Protein AF-A0A936KWZ8-F1 (afdb_monomer_lite)

Radius of gyration: 19.34 Å; chains: 1; bounding box: 58×47×27 Å

Secondary structure (DSSP, 8-state):
-HHHHHHHHHHHHHHTHHHHHHHHHHHHHTT--EEEEEEEEETTEEEEEEEEEE--EE-TTSEEEEE-TT--EEEEEGGGEEEEEE-

Structure (mmCIF, N/CA/C/O backbone):
data_AF-A0A936KWZ8-F1
#
_entry.id   AF-A0A936KWZ8-F1
#
loop_
_atom_site.group_PDB
_atom_site.id
_atom_site.type_symbol
_atom_site.label_atom_id
_atom_site.label_alt_id
_atom_site.label_comp_id
_atom_site.label_asym_id
_atom_site.label_entity_id
_atom_site.label_seq_id
_atom_site.pdbx_PDB_ins_code
_atom_site.Cartn_x
_atom_site.Cartn_y
_atom_site.Cartn_z
_atom_site.occupancy
_atom_site.B_iso_or_equiv
_atom_site.auth_seq_id
_atom_site.auth_comp_id
_atom_site.auth_asym_id
_atom_site.auth_atom_id
_atom_site.pdbx_PDB_model_num
ATOM 1 N N . MET A 1 1 ? 39.002 -32.175 -1.461 1.00 61.25 1 MET A N 1
ATOM 2 C CA . MET A 1 1 ? 38.936 -30.892 -0.723 1.00 61.25 1 MET A CA 1
ATOM 3 C C . MET A 1 1 ? 38.254 -29.788 -1.532 1.00 61.25 1 MET A C 1
ATOM 5 O O . MET A 1 1 ? 37.246 -29.291 -1.061 1.00 61.25 1 MET A O 1
ATOM 9 N N . ILE A 1 2 ? 38.675 -29.478 -2.768 1.00 71.06 2 ILE A N 1
ATOM 10 C CA . ILE A 1 2 ? 38.046 -28.443 -3.633 1.00 71.06 2 ILE A CA 1
ATOM 11 C C . ILE A 1 2 ? 36.523 -28.616 -3.818 1.00 71.06 2 ILE A C 1
ATOM 13 O O . ILE A 1 2 ? 35.782 -27.649 -3.688 1.00 71.06 2 ILE A O 1
ATOM 17 N N . LYS A 1 3 ? 36.030 -29.847 -4.024 1.00 66.88 3 LYS A N 1
ATOM 18 C CA . LYS A 1 3 ? 34.581 -30.120 -4.145 1.00 66.88 3 LYS A CA 1
ATOM 19 C C . LYS A 1 3 ? 33.764 -29.701 -2.912 1.00 66.88 3 LYS A C 1
ATOM 21 O O . LYS A 1 3 ? 32.631 -29.271 -3.072 1.00 66.88 3 LYS A O 1
ATOM 26 N N . LEU A 1 4 ? 34.331 -29.797 -1.707 1.00 71.38 4 LEU A N 1
ATOM 27 C CA . LEU A 1 4 ? 33.633 -29.426 -0.473 1.00 71.38 4 LEU A CA 1
ATOM 28 C C . LEU A 1 4 ? 33.497 -27.901 -0.356 1.00 71.38 4 LEU A C 1
ATOM 30 O O . LEU A 1 4 ? 32.431 -27.412 -0.004 1.00 71.38 4 LEU A O 1
ATOM 34 N N . TYR A 1 5 ? 34.533 -27.153 -0.747 1.00 76.25 5 TYR A N 1
ATOM 35 C CA . TYR A 1 5 ? 34.487 -25.688 -0.791 1.00 76.25 5 TYR A CA 1
ATOM 36 C C . TYR A 1 5 ? 33.500 -25.158 -1.835 1.00 76.25 5 TYR A C 1
ATOM 38 O O . TYR A 1 5 ? 32.823 -24.170 -1.577 1.00 76.25 5 TYR A O 1
ATOM 46 N N . VAL A 1 6 ? 33.358 -25.839 -2.978 1.00 80.12 6 VAL A N 1
ATOM 47 C CA . VAL A 1 6 ? 32.354 -25.482 -3.997 1.00 80.12 6 VAL A CA 1
ATOM 48 C C . VAL A 1 6 ? 30.930 -25.709 -3.481 1.00 80.12 6 VAL A C 1
ATOM 50 O O . VAL A 1 6 ? 30.065 -24.863 -3.683 1.00 80.12 6 VAL A O 1
ATOM 53 N N . ILE A 1 7 ? 30.687 -26.812 -2.766 1.00 77.12 7 ILE A N 1
ATOM 54 C CA . ILE A 1 7 ? 29.371 -27.118 -2.183 1.00 77.12 7 ILE A CA 1
ATOM 55 C C . ILE A 1 7 ? 29.017 -26.128 -1.062 1.00 77.12 7 ILE A C 1
ATOM 57 O O . ILE A 1 7 ? 27.900 -25.617 -1.029 1.00 77.12 7 ILE A O 1
ATOM 61 N N . ILE A 1 8 ? 29.974 -25.801 -0.188 1.00 73.38 8 ILE A N 1
ATOM 62 C CA . ILE A 1 8 ? 29.797 -24.790 0.867 1.00 73.38 8 ILE A CA 1
ATOM 63 C C . ILE A 1 8 ? 29.560 -23.404 0.249 1.00 73.38 8 ILE A C 1
ATOM 65 O O . ILE A 1 8 ? 28.680 -22.676 0.700 1.00 73.38 8 ILE A O 1
ATOM 69 N N . GLY A 1 9 ? 30.280 -23.066 -0.825 1.00 72.94 9 GLY A N 1
ATOM 70 C CA . GLY A 1 9 ? 30.064 -21.836 -1.584 1.00 72.94 9 GLY A CA 1
ATOM 71 C C . GLY A 1 9 ? 28.650 -21.739 -2.163 1.00 72.94 9 GLY A C 1
ATOM 72 O O . GLY A 1 9 ? 28.017 -20.697 -2.030 1.00 72.94 9 GLY A O 1
ATOM 73 N N . LEU A 1 10 ? 28.113 -22.827 -2.730 1.00 67.88 10 LEU A N 1
ATOM 74 C CA . LEU A 1 10 ? 26.740 -22.852 -3.249 1.00 67.88 10 LEU A CA 1
ATOM 75 C C . LEU A 1 10 ? 25.682 -22.676 -2.145 1.00 67.88 10 LEU A C 1
ATOM 77 O O . LEU A 1 10 ? 24.715 -21.944 -2.344 1.00 67.88 10 LEU A O 1
ATOM 81 N N . MET A 1 11 ? 25.866 -23.309 -0.980 1.00 63.56 11 MET A N 1
ATOM 82 C CA . MET A 1 11 ? 24.909 -23.212 0.134 1.00 63.56 11 MET A CA 1
ATOM 83 C C . MET A 1 11 ? 24.844 -21.802 0.743 1.00 63.56 11 MET A C 1
ATOM 85 O O . MET A 1 11 ? 23.769 -21.344 1.137 1.00 63.56 11 MET A O 1
ATOM 89 N N . LEU A 1 12 ? 25.970 -21.082 0.781 1.00 62.44 12 LEU A N 1
ATOM 90 C CA . LEU A 1 12 ? 26.021 -19.710 1.299 1.00 62.44 12 LEU A CA 1
ATOM 91 C C . LEU A 1 12 ? 25.302 -18.701 0.386 1.00 62.44 12 LEU A C 1
ATOM 93 O O . LEU A 1 12 ? 24.768 -17.711 0.880 1.00 62.44 12 LEU A O 1
ATOM 97 N N . VAL A 1 13 ? 25.217 -18.963 -0.924 1.00 61.53 13 VAL A N 1
ATOM 98 C CA . VAL A 1 13 ? 24.490 -18.098 -1.873 1.00 61.53 13 VAL A CA 1
ATOM 99 C C . VAL A 1 13 ? 22.971 -18.295 -1.775 1.00 61.53 13 VAL A C 1
ATOM 101 O O . VAL A 1 13 ? 22.220 -17.335 -1.945 1.00 61.53 13 VAL A O 1
ATOM 104 N N . SER A 1 14 ? 22.492 -19.498 -1.428 1.00 59.47 14 SER A N 1
ATOM 105 C CA . SER A 1 14 ? 21.050 -19.757 -1.278 1.00 59.47 14 SER A CA 1
ATOM 106 C C . SER A 1 14 ? 20.412 -19.080 -0.058 1.00 59.47 14 SER A C 1
ATOM 108 O O . SER A 1 14 ? 19.249 -18.685 -0.137 1.00 59.47 14 SER A O 1
ATOM 110 N N . GLY A 1 15 ? 21.162 -18.877 1.034 1.00 56.06 15 GLY A N 1
ATOM 111 C CA . GLY A 1 15 ? 20.647 -18.267 2.270 1.00 56.06 15 GLY A CA 1
ATOM 112 C C . GLY A 1 15 ? 20.347 -16.765 2.168 1.00 56.06 15 GLY A C 1
ATOM 113 O O . GLY A 1 15 ? 19.476 -16.271 2.870 1.00 56.06 15 GLY A O 1
ATOM 114 N N . CYS A 1 16 ? 21.010 -16.048 1.254 1.00 58.94 16 CYS A N 1
ATOM 115 C CA . CYS A 1 16 ? 20.718 -14.638 0.962 1.00 58.94 16 CYS A CA 1
ATOM 116 C C . CYS A 1 16 ? 19.532 -14.460 -0.001 1.00 58.94 16 CYS A C 1
ATOM 118 O O . CYS A 1 16 ? 19.020 -13.352 -0.147 1.00 58.94 16 CYS A O 1
ATOM 120 N N . SER A 1 17 ? 19.119 -15.522 -0.702 1.00 65.00 17 SER A N 1
ATOM 121 C CA . SER A 1 17 ? 18.202 -15.391 -1.834 1.00 65.00 17 SER A CA 1
ATOM 122 C C . SER A 1 17 ? 16.764 -15.102 -1.417 1.00 65.00 17 SER A C 1
ATOM 124 O O . SER A 1 17 ? 16.135 -14.300 -2.086 1.00 65.00 17 SER A O 1
ATOM 126 N N . GLN A 1 18 ? 16.252 -15.659 -0.313 1.00 62.78 18 GLN A N 1
ATOM 127 C CA . GLN A 1 18 ? 14.845 -15.471 0.065 1.00 62.78 18 GLN A CA 1
ATOM 128 C C . GLN A 1 18 ? 14.548 -14.037 0.521 1.00 62.78 18 GLN A C 1
ATOM 130 O O . GLN A 1 18 ? 13.627 -13.410 0.005 1.00 62.78 18 GLN A O 1
ATOM 135 N N . ASP A 1 19 ? 15.334 -13.486 1.450 1.00 68.50 19 ASP A N 1
ATOM 136 C CA . ASP A 1 19 ? 15.141 -12.111 1.927 1.00 68.50 19 ASP A CA 1
ATOM 137 C C . ASP A 1 19 ? 15.417 -11.084 0.828 1.00 68.50 19 ASP A C 1
ATOM 139 O O . ASP A 1 19 ? 14.658 -10.127 0.669 1.00 68.50 19 ASP A O 1
ATOM 143 N N . LEU A 1 20 ? 16.446 -11.307 0.006 1.00 67.38 20 LEU A N 1
ATOM 144 C CA . LEU A 1 20 ? 16.727 -10.446 -1.139 1.00 67.38 20 LEU A CA 1
ATOM 145 C C . LEU A 1 20 ? 15.642 -10.568 -2.217 1.00 67.38 20 LEU A C 1
ATOM 147 O O . LEU A 1 20 ? 15.236 -9.557 -2.778 1.00 67.38 20 LEU A O 1
ATOM 151 N N . GLN A 1 21 ? 15.120 -11.765 -2.487 1.00 64.94 21 GLN A N 1
ATOM 152 C CA . GLN A 1 21 ? 14.007 -11.980 -3.415 1.00 64.94 21 GLN A CA 1
ATOM 153 C C . GLN A 1 21 ? 12.722 -11.333 -2.898 1.00 64.94 21 GLN A C 1
ATOM 155 O O . GLN A 1 21 ? 12.007 -10.712 -3.681 1.00 64.94 21 GLN A O 1
ATOM 160 N N . ASN A 1 22 ? 12.459 -11.390 -1.592 1.00 65.44 22 ASN A N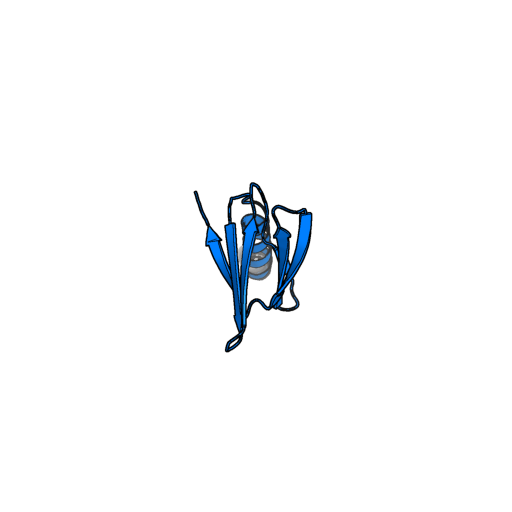 1
ATOM 161 C CA . ASN A 1 22 ? 11.333 -10.704 -0.960 1.00 65.44 22 ASN A CA 1
ATOM 162 C C . ASN A 1 22 ? 11.496 -9.177 -1.033 1.00 65.44 22 ASN A C 1
ATOM 164 O O . ASN A 1 22 ? 10.541 -8.465 -1.342 1.00 65.44 22 ASN A O 1
ATOM 168 N N . GLN A 1 23 ? 12.709 -8.656 -0.819 1.00 71.25 23 GLN A N 1
ATOM 169 C CA . GLN A 1 23 ? 13.012 -7.229 -0.972 1.00 71.25 23 GLN A CA 1
ATOM 170 C C . GLN A 1 23 ? 12.921 -6.759 -2.428 1.00 71.25 23 GLN A C 1
ATOM 172 O O . GLN A 1 23 ? 12.367 -5.694 -2.686 1.00 71.25 23 GLN A O 1
ATOM 177 N N . ILE A 1 24 ? 13.437 -7.535 -3.384 1.00 65.25 24 ILE A N 1
ATOM 178 C CA . ILE A 1 24 ? 13.374 -7.215 -4.815 1.00 65.25 24 ILE A CA 1
ATOM 179 C C . ILE A 1 24 ? 11.928 -7.285 -5.302 1.00 65.25 24 ILE A C 1
ATOM 181 O O . ILE A 1 24 ? 11.488 -6.360 -5.970 1.00 65.25 24 ILE A O 1
ATOM 185 N N . SER A 1 25 ? 11.161 -8.307 -4.916 1.00 59.66 25 SER A N 1
ATOM 186 C CA . SER A 1 25 ? 9.742 -8.416 -5.282 1.00 59.66 25 SER A CA 1
ATOM 187 C C . SER A 1 25 ? 8.944 -7.216 -4.769 1.00 59.66 25 SER A C 1
ATOM 189 O O . SER A 1 25 ? 8.187 -6.617 -5.528 1.00 59.66 25 SER A O 1
ATOM 191 N N . ARG A 1 26 ? 9.186 -6.778 -3.524 1.00 62.03 26 ARG A N 1
ATOM 192 C CA . ARG A 1 26 ? 8.603 -5.538 -2.983 1.00 62.03 26 ARG A CA 1
ATOM 193 C C . ARG A 1 26 ? 9.009 -4.294 -3.778 1.00 62.03 26 ARG A C 1
ATOM 195 O O . ARG A 1 26 ? 8.160 -3.452 -4.036 1.00 62.03 26 ARG A O 1
ATOM 202 N N . LYS A 1 27 ? 10.280 -4.191 -4.182 1.00 61.91 27 LYS A N 1
ATOM 203 C CA . LYS A 1 27 ? 10.800 -3.066 -4.980 1.00 61.91 27 LYS A CA 1
ATOM 204 C C . LYS A 1 27 ? 10.276 -3.037 -6.417 1.00 61.91 27 LYS A C 1
ATOM 206 O O . LYS A 1 27 ? 10.131 -1.964 -6.986 1.00 61.91 27 LYS A O 1
ATOM 211 N N . VAL A 1 28 ? 10.009 -4.200 -7.007 1.00 58.91 28 VAL A N 1
ATOM 212 C CA . VAL A 1 28 ? 9.429 -4.319 -8.351 1.00 58.91 28 VAL A CA 1
ATOM 213 C C . VAL A 1 28 ? 7.953 -3.929 -8.326 1.00 58.91 28 VAL A C 1
ATOM 215 O O . VAL A 1 28 ? 7.521 -3.164 -9.180 1.00 58.91 28 VAL A O 1
ATOM 218 N N . VAL A 1 29 ? 7.201 -4.367 -7.312 1.00 54.56 29 VAL A N 1
ATOM 219 C CA . VAL A 1 29 ? 5.820 -3.903 -7.078 1.00 54.56 29 VAL A CA 1
ATOM 220 C C . VAL A 1 29 ? 5.784 -2.398 -6.787 1.00 54.56 29 VAL A C 1
ATOM 222 O O . VAL A 1 29 ? 4.873 -1.703 -7.212 1.00 54.56 29 VAL A O 1
ATOM 225 N N . GLU A 1 30 ? 6.819 -1.861 -6.144 1.00 57.44 30 GLU A N 1
ATOM 226 C CA . GLU A 1 30 ? 7.020 -0.420 -5.990 1.00 57.44 30 GLU A CA 1
ATOM 227 C C . GLU A 1 30 ? 7.295 0.343 -7.302 1.00 57.44 30 GLU A C 1
ATOM 229 O O . GLU A 1 30 ? 7.360 1.566 -7.255 1.00 57.44 30 GLU A O 1
ATOM 234 N N . PHE A 1 31 ? 7.542 -0.303 -8.440 1.00 54.44 31 PHE A N 1
ATOM 235 C CA . PHE A 1 31 ? 7.954 0.386 -9.673 1.00 54.44 31 PHE A CA 1
ATOM 236 C C . PHE A 1 31 ? 6.876 0.405 -10.762 1.00 54.44 31 PHE A C 1
ATOM 238 O O . PHE A 1 31 ? 7.044 1.082 -11.772 1.00 54.44 31 PHE A O 1
ATOM 245 N N . VAL A 1 32 ? 5.775 -0.325 -10.589 1.00 60.62 32 VAL A N 1
ATOM 246 C CA . VAL A 1 32 ? 4.675 -0.288 -11.556 1.00 60.62 32 VAL A CA 1
ATOM 247 C C . VAL A 1 32 ? 3.804 0.917 -11.217 1.00 60.62 32 VAL A C 1
ATOM 249 O O . VAL A 1 32 ? 2.966 0.857 -10.324 1.00 60.62 32 VAL A O 1
ATOM 252 N N . ASP A 1 33 ? 4.083 2.039 -11.879 1.00 72.81 33 ASP A N 1
ATOM 253 C CA . ASP A 1 33 ? 3.170 3.178 -11.915 1.00 72.81 33 ASP A CA 1
ATOM 254 C C . ASP A 1 33 ? 1.915 2.767 -12.696 1.00 72.81 33 ASP A C 1
ATOM 256 O O . ASP A 1 33 ? 2.012 2.147 -13.758 1.00 72.81 33 ASP A O 1
ATOM 260 N N . GLY A 1 34 ? 0.743 3.116 -12.173 1.00 85.50 34 GLY A N 1
ATOM 261 C CA . GLY A 1 34 ? -0.535 2.742 -12.767 1.00 85.50 34 GLY A CA 1
ATOM 262 C C . GLY A 1 34 ? -1.687 3.592 -12.253 1.00 85.50 34 GLY A C 1
ATOM 263 O O . GLY A 1 34 ? -1.521 4.453 -11.376 1.00 85.50 34 GLY A O 1
ATOM 264 N N . ASP A 1 35 ? -2.863 3.343 -12.815 1.00 91.62 35 ASP A N 1
ATOM 265 C CA . ASP A 1 35 ? -4.105 3.896 -12.306 1.00 91.62 35 ASP A CA 1
ATOM 266 C C . ASP A 1 35 ? -4.707 2.874 -11.331 1.00 91.62 35 ASP A C 1
ATOM 268 O O . ASP A 1 35 ? -4.847 1.688 -11.631 1.00 91.62 35 ASP A O 1
ATOM 272 N N . TYR A 1 36 ? -5.034 3.325 -10.119 1.00 92.31 36 TYR A N 1
ATOM 273 C CA . TYR A 1 36 ? -5.513 2.455 -9.047 1.00 92.31 36 TYR A CA 1
ATOM 274 C C . TYR A 1 36 ? -6.768 3.011 -8.387 1.00 92.31 36 TYR A C 1
ATOM 276 O O . TYR A 1 36 ? -6.903 4.216 -8.156 1.00 92.31 36 TYR A O 1
ATOM 284 N N . LEU A 1 37 ? -7.656 2.106 -7.989 1.00 95.00 37 LEU A N 1
ATOM 285 C CA . LEU A 1 37 ? -8.694 2.354 -7.004 1.00 95.00 37 LEU A CA 1
ATOM 286 C C . LEU A 1 37 ? -8.294 1.672 -5.694 1.00 95.00 37 LEU A C 1
ATOM 288 O O . LEU A 1 37 ? -8.296 0.449 -5.577 1.00 95.00 37 LEU A O 1
ATOM 292 N N . VAL A 1 38 ? -7.958 2.474 -4.687 1.00 95.25 38 VAL A N 1
ATOM 293 C CA . VAL A 1 38 ? -7.695 1.975 -3.334 1.00 95.25 38 VAL A CA 1
ATOM 294 C C . VAL A 1 38 ? -8.956 2.140 -2.513 1.00 95.25 38 VAL A C 1
ATOM 296 O O . VAL A 1 38 ? -9.457 3.256 -2.394 1.00 95.25 38 VAL A O 1
ATOM 299 N N . THR A 1 39 ? -9.438 1.067 -1.896 1.00 96.62 39 THR A N 1
ATOM 300 C CA . THR A 1 39 ? -10.603 1.087 -1.008 1.00 96.62 39 THR A CA 1
ATOM 301 C C . THR A 1 39 ? -10.213 0.574 0.369 1.00 96.62 39 THR A C 1
ATOM 303 O O . THR A 1 39 ? -9.797 -0.569 0.517 1.00 96.62 39 THR A O 1
ATOM 306 N N . PHE A 1 40 ? -10.383 1.413 1.388 1.00 96.81 40 PHE A N 1
ATOM 307 C CA . PHE A 1 40 ? -10.291 1.018 2.790 1.00 96.81 40 PHE A CA 1
ATOM 308 C C . PHE A 1 40 ? -11.693 0.783 3.348 1.00 96.81 40 PHE A C 1
ATOM 310 O O . PHE A 1 40 ? -12.560 1.647 3.196 1.00 96.81 40 PHE A O 1
ATOM 317 N N . ALA A 1 41 ? -11.903 -0.341 4.028 1.00 96.31 41 ALA A N 1
ATOM 318 C CA . ALA A 1 41 ? -13.173 -0.681 4.657 1.00 96.31 41 ALA A CA 1
ATOM 319 C C . ALA A 1 41 ? -12.960 -1.244 6.067 1.00 96.31 41 ALA A C 1
ATOM 321 O O . ALA A 1 41 ? -12.297 -2.258 6.247 1.00 96.31 41 ALA A O 1
ATOM 322 N N . ASN A 1 42 ? -13.562 -0.611 7.072 1.00 94.50 42 ASN A N 1
ATOM 323 C CA . ASN A 1 42 ? -13.582 -1.099 8.447 1.00 94.50 42 ASN A CA 1
ATOM 324 C C . ASN A 1 42 ? -14.998 -0.959 9.025 1.00 94.50 42 ASN A C 1
ATOM 326 O O . ASN A 1 42 ? -15.473 0.146 9.312 1.00 94.50 42 ASN A O 1
ATOM 330 N N . GLY A 1 43 ? -15.6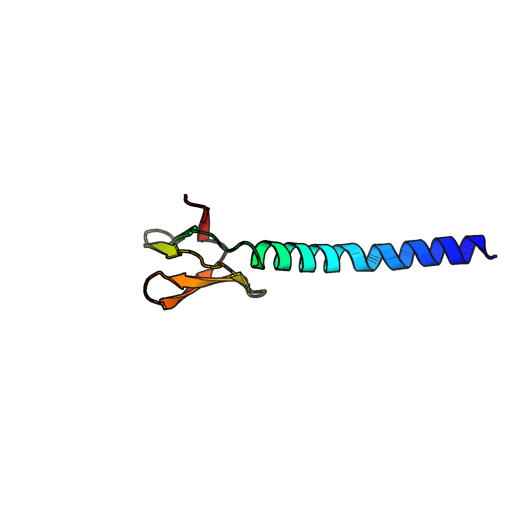90 -2.092 9.159 1.00 90.75 43 GLY A N 1
ATOM 331 C CA . GLY A 1 43 ? -17.080 -2.138 9.608 1.00 90.75 43 GLY A CA 1
ATOM 332 C C . GLY A 1 43 ? -18.007 -1.353 8.675 1.00 90.75 43 GLY A C 1
ATOM 333 O O . GLY A 1 43 ? -18.103 -1.651 7.489 1.00 90.75 43 GLY A O 1
ATOM 334 N N . SER A 1 44 ? -18.693 -0.341 9.211 1.00 92.31 44 SER A N 1
ATOM 335 C CA . SER A 1 44 ? -19.585 0.543 8.445 1.00 92.31 44 SER A CA 1
ATOM 336 C C . SER A 1 44 ? -18.864 1.683 7.718 1.00 92.31 44 SER A C 1
ATOM 338 O O . SER A 1 44 ? -19.498 2.423 6.966 1.00 92.31 44 SER A O 1
ATOM 340 N N . THR A 1 45 ? -17.560 1.862 7.946 1.00 92.62 45 THR A N 1
ATOM 341 C CA . THR A 1 45 ? -16.782 2.938 7.327 1.00 92.62 45 THR A CA 1
ATOM 342 C C . THR A 1 45 ? -16.049 2.405 6.109 1.00 92.62 45 THR A C 1
ATOM 344 O O . THR A 1 45 ? -15.171 1.559 6.246 1.00 92.62 45 THR A O 1
ATOM 347 N N . ALA A 1 46 ? -16.365 2.938 4.931 1.00 95.50 46 ALA A N 1
ATOM 348 C CA . ALA A 1 46 ? -15.617 2.682 3.708 1.00 95.50 46 ALA A CA 1
ATOM 349 C C . ALA A 1 46 ? -15.209 4.000 3.049 1.00 95.50 46 ALA A C 1
ATOM 351 O O . ALA A 1 46 ? -15.976 4.967 3.036 1.00 95.50 46 ALA A O 1
ATOM 352 N N . LYS A 1 47 ? -13.995 4.047 2.504 1.00 96.88 47 LYS A N 1
ATOM 353 C CA . LYS A 1 47 ? -13.506 5.182 1.725 1.00 96.88 47 LYS A CA 1
ATOM 354 C C . LYS A 1 47 ? -12.621 4.691 0.595 1.00 96.88 47 LYS A C 1
ATOM 356 O O . LYS A 1 47 ? -11.772 3.831 0.810 1.00 96.88 47 LYS A O 1
ATOM 361 N N . SER A 1 48 ? -12.810 5.285 -0.576 1.00 96.56 48 SER A N 1
ATOM 362 C CA . SER A 1 48 ? -12.028 4.962 -1.762 1.00 96.56 48 SER A CA 1
ATOM 363 C C . SER A 1 48 ? -11.300 6.186 -2.298 1.00 96.56 48 SER A C 1
ATOM 365 O O . SER A 1 48 ? -11.793 7.315 -2.199 1.00 96.56 48 SER A O 1
ATOM 367 N N . TRP A 1 49 ?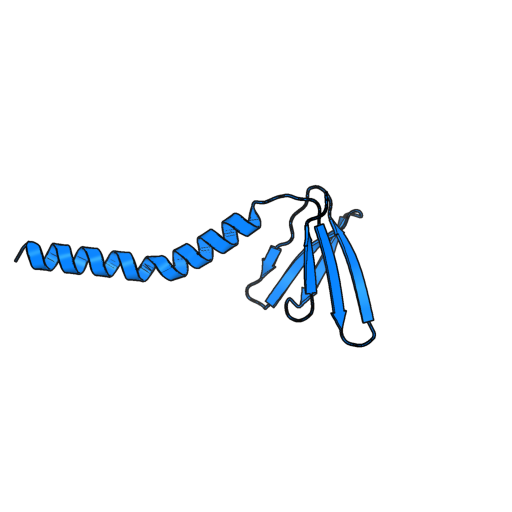 -10.135 5.947 -2.886 1.00 96.56 49 TRP A N 1
ATOM 368 C CA . TRP A 1 49 ? -9.303 6.943 -3.540 1.00 96.56 49 TRP A CA 1
ATOM 369 C C . TRP A 1 49 ? -8.923 6.444 -4.920 1.00 96.56 49 TRP A C 1
ATOM 371 O O . TRP A 1 49 ? -8.525 5.291 -5.078 1.00 96.56 49 TRP A O 1
ATOM 381 N N . LYS A 1 50 ? -9.027 7.336 -5.901 1.00 95.00 50 LYS A N 1
ATOM 382 C CA . LYS A 1 50 ? -8.422 7.130 -7.209 1.00 95.00 50 LYS A CA 1
ATOM 383 C C . LYS A 1 50 ? -7.007 7.682 -7.182 1.00 95.00 50 LYS A C 1
ATOM 385 O O . LYS A 1 50 ? -6.768 8.767 -6.643 1.00 95.00 50 LYS A O 1
ATOM 390 N N . ILE A 1 51 ? -6.097 6.917 -7.753 1.00 92.19 51 ILE A N 1
ATOM 391 C CA . ILE A 1 51 ? -4.709 7.272 -7.993 1.00 92.19 51 ILE A CA 1
ATOM 392 C C . ILE A 1 51 ? -4.523 7.175 -9.499 1.00 92.19 51 ILE A C 1
ATOM 394 O O . ILE A 1 51 ? -4.948 6.189 -10.093 1.00 92.19 51 ILE A O 1
ATOM 398 N N . LYS A 1 52 ? -3.937 8.206 -10.106 1.00 89.88 52 LYS A N 1
ATOM 399 C CA . LYS A 1 52 ? -3.651 8.244 -11.541 1.00 89.88 52 LYS A CA 1
ATOM 400 C C . LYS A 1 52 ? -2.173 8.428 -11.784 1.00 89.88 52 LYS A C 1
ATOM 402 O O . LYS A 1 52 ? -1.594 9.333 -11.182 1.00 89.88 52 LYS A O 1
ATOM 407 N N . ASN A 1 53 ? -1.605 7.626 -12.681 1.00 87.12 53 ASN A N 1
ATOM 408 C CA . ASN A 1 53 ? -0.176 7.566 -12.979 1.00 87.12 53 ASN A CA 1
ATOM 409 C C . ASN A 1 53 ? 0.651 7.624 -11.692 1.00 87.12 53 ASN A C 1
ATOM 411 O O . ASN A 1 53 ? 1.558 8.446 -11.547 1.00 87.12 53 ASN A O 1
ATOM 415 N N . GLY A 1 54 ? 0.227 6.842 -10.705 1.00 85.25 54 GLY A N 1
ATOM 416 C CA . GLY A 1 54 ? 0.730 6.950 -9.352 1.00 85.25 54 GLY A CA 1
ATOM 417 C C . GLY A 1 54 ? 1.056 5.592 -8.778 1.00 85.25 54 GLY A C 1
ATOM 418 O O . GLY A 1 54 ? 0.915 4.554 -9.417 1.00 85.25 54 GLY A O 1
ATOM 419 N N . LYS A 1 55 ? 1.513 5.623 -7.534 1.00 87.31 55 LYS A N 1
ATOM 420 C CA . LYS A 1 55 ? 2.094 4.467 -6.872 1.00 87.31 55 LYS A CA 1
ATOM 421 C C . LYS A 1 55 ? 1.447 4.259 -5.517 1.00 87.31 55 LYS A C 1
ATOM 423 O O . LYS A 1 55 ? 1.341 5.194 -4.718 1.00 87.31 55 LYS A O 1
ATOM 428 N N . VAL A 1 56 ? 1.094 3.009 -5.235 1.00 89.75 56 VAL A N 1
ATOM 429 C CA . VAL A 1 56 ? 0.654 2.567 -3.912 1.00 89.75 56 VAL A CA 1
ATOM 430 C C . VAL A 1 56 ? 1.780 1.776 -3.259 1.00 89.75 56 VAL A C 1
ATOM 432 O O . VAL A 1 56 ? 2.199 0.738 -3.758 1.00 89.75 56 VAL A O 1
ATOM 435 N N . THR A 1 57 ? 2.303 2.279 -2.140 1.00 90.25 57 THR A N 1
ATOM 436 C CA . THR A 1 57 ? 3.498 1.712 -1.495 1.00 90.25 57 THR A CA 1
ATOM 437 C C . THR A 1 57 ? 3.170 1.117 -0.137 1.00 90.25 57 THR A C 1
ATOM 439 O O . THR A 1 57 ? 2.446 1.727 0.642 1.00 90.25 57 THR A O 1
ATOM 442 N N . SER A 1 58 ? 3.736 -0.045 0.196 1.00 88.88 58 SER A N 1
ATOM 443 C CA . SER A 1 58 ? 3.597 -0.661 1.523 1.00 88.88 58 SER A CA 1
ATOM 444 C C . SER A 1 58 ? 4.766 -0.329 2.456 1.00 88.88 58 SER A C 1
ATOM 446 O O . SER A 1 58 ? 5.928 -0.392 2.050 1.00 88.88 58 SER A O 1
ATOM 448 N N . THR A 1 59 ? 4.476 -0.094 3.733 1.00 87.31 59 THR A N 1
ATOM 449 C CA . THR A 1 59 ? 5.468 0.036 4.813 1.00 87.31 59 THR A CA 1
ATOM 450 C C . THR A 1 59 ? 5.627 -1.270 5.591 1.00 87.31 59 THR A C 1
ATOM 452 O O . THR A 1 59 ? 4.696 -2.066 5.693 1.00 87.31 59 THR A O 1
ATOM 455 N N . GLU A 1 60 ? 6.775 -1.450 6.248 1.00 87.25 60 GLU A N 1
ATOM 456 C CA . GLU A 1 60 ? 7.027 -2.587 7.155 1.00 87.25 60 GLU A CA 1
ATOM 457 C C . GLU A 1 60 ? 6.109 -2.591 8.388 1.00 87.25 60 GLU A C 1
ATOM 459 O O . GLU A 1 60 ? 5.949 -3.611 9.048 1.00 87.25 60 GLU A O 1
ATOM 464 N N . LYS A 1 61 ? 5.471 -1.453 8.686 1.00 89.62 61 LYS A N 1
ATOM 465 C CA . LYS A 1 61 ? 4.536 -1.290 9.806 1.00 89.62 61 LYS A CA 1
ATOM 466 C C . LYS A 1 61 ? 3.098 -1.695 9.463 1.00 89.62 61 LYS A C 1
ATOM 468 O O . LYS A 1 61 ? 2.215 -1.465 10.280 1.00 89.62 61 LYS A O 1
ATOM 473 N N . GLY A 1 62 ? 2.849 -2.249 8.274 1.00 87.62 62 GLY A N 1
ATOM 474 C CA . GLY A 1 62 ? 1.523 -2.745 7.895 1.00 87.62 62 GLY A CA 1
ATOM 475 C C . GLY A 1 62 ? 0.577 -1.681 7.332 1.00 87.62 62 GLY A C 1
ATOM 476 O O . GLY A 1 62 ? -0.635 -1.792 7.498 1.00 87.62 62 GLY A O 1
ATOM 477 N N . TYR A 1 63 ? 1.107 -0.654 6.660 1.00 93.62 63 TYR A N 1
ATOM 478 C CA . TYR A 1 63 ? 0.303 0.399 6.020 1.00 93.62 63 TYR A CA 1
ATOM 479 C C . TYR A 1 63 ? 0.610 0.528 4.535 1.00 93.62 63 TYR A C 1
ATOM 481 O O . TYR A 1 63 ? 1.781 0.453 4.162 1.00 93.62 63 TYR A O 1
ATOM 489 N N . TYR A 1 64 ? -0.408 0.828 3.732 1.00 93.44 64 TYR A N 1
ATOM 490 C CA . TYR A 1 64 ? -0.234 1.438 2.420 1.00 93.44 64 TYR A CA 1
ATOM 491 C C . TYR A 1 64 ? -0.166 2.957 2.541 1.00 93.44 64 TYR A C 1
ATOM 493 O O . TYR A 1 64 ? -0.869 3.539 3.367 1.00 93.44 64 TYR A O 1
ATOM 501 N N . TYR A 1 65 ? 0.642 3.597 1.701 1.00 94.12 65 TYR A N 1
ATOM 502 C CA . TYR A 1 65 ? 0.622 5.038 1.493 1.00 94.12 65 TYR A CA 1
ATOM 503 C C . TYR A 1 65 ? 0.713 5.398 0.011 1.00 94.12 65 TYR A C 1
ATOM 505 O O . TYR A 1 65 ? 1.313 4.669 -0.785 1.00 94.12 65 TYR A O 1
ATOM 513 N N . PHE A 1 66 ? 0.083 6.514 -0.347 1.00 93.88 66 PHE A N 1
ATOM 514 C CA . PHE A 1 66 ? -0.026 7.018 -1.714 1.00 93.88 66 PHE A CA 1
ATOM 515 C C . PHE A 1 66 ? -0.493 8.479 -1.718 1.00 93.88 66 PHE A C 1
ATOM 517 O O . PHE A 1 66 ? -0.848 9.042 -0.679 1.00 93.88 66 PHE A O 1
ATOM 524 N N . TRP A 1 67 ? -0.504 9.077 -2.907 1.00 93.75 67 TRP A N 1
ATOM 525 C CA . TRP A 1 67 ? -1.051 10.402 -3.164 1.00 93.75 67 TRP A CA 1
ATOM 526 C C . TRP A 1 67 ? -2.319 10.241 -3.998 1.00 93.75 67 TRP A C 1
ATOM 528 O O . TRP A 1 67 ? -2.304 9.543 -5.011 1.00 93.75 67 TRP A O 1
ATOM 538 N N . ASP A 1 68 ? -3.424 10.835 -3.549 1.00 93.19 68 ASP A N 1
ATOM 539 C CA . ASP A 1 68 ? -4.667 10.840 -4.327 1.00 93.19 68 ASP A CA 1
ATOM 540 C C . ASP A 1 68 ? -4.587 11.823 -5.514 1.00 93.19 68 ASP A C 1
ATOM 542 O O . ASP A 1 68 ? -3.657 12.624 -5.620 1.00 93.19 68 ASP A O 1
ATOM 546 N N . GLU A 1 69 ? -5.593 11.819 -6.395 1.00 91.69 69 GLU A N 1
ATOM 547 C CA . GLU A 1 69 ? -5.687 12.769 -7.523 1.00 91.69 69 GLU A CA 1
ATOM 548 C C . GLU A 1 69 ? -5.618 14.257 -7.115 1.00 91.69 69 GLU A C 1
ATOM 550 O O . GLU A 1 69 ? -5.378 15.127 -7.953 1.00 91.69 69 GLU A O 1
ATOM 555 N N . LYS A 1 70 ? -5.846 14.577 -5.837 1.00 92.62 70 LYS A N 1
ATOM 556 C CA . LYS A 1 70 ? -5.791 15.937 -5.288 1.00 92.62 70 LYS A CA 1
ATOM 557 C C . LYS A 1 70 ? -4.469 16.219 -4.565 1.00 92.62 70 LYS A C 1
ATOM 559 O O . LYS A 1 70 ? -4.353 17.254 -3.912 1.00 92.62 70 LYS A O 1
ATOM 564 N N . ASN A 1 71 ? -3.472 15.345 -4.709 1.00 90.88 71 ASN A N 1
ATOM 565 C CA . ASN A 1 71 ? -2.172 15.396 -4.038 1.00 90.88 71 ASN A CA 1
ATOM 566 C C . ASN A 1 71 ? -2.245 15.325 -2.503 1.00 90.88 71 ASN A C 1
ATOM 568 O O . ASN A 1 71 ? -1.319 15.763 -1.817 1.00 90.88 71 ASN A O 1
ATOM 572 N N . HIS A 1 72 ? -3.309 14.761 -1.932 1.00 94.81 72 HIS A N 1
ATOM 573 C CA . HIS A 1 72 ? -3.327 14.455 -0.508 1.00 94.81 72 HIS A CA 1
ATOM 574 C C . HIS A 1 72 ? -2.514 13.196 -0.239 1.00 94.81 72 HIS A C 1
ATOM 576 O O . HIS A 1 72 ? -2.748 12.154 -0.851 1.00 94.81 72 HIS A O 1
ATOM 582 N N . TYR A 1 73 ? -1.607 13.279 0.733 1.00 94.94 73 TYR A N 1
ATOM 583 C CA . TYR A 1 73 ? -0.976 12.094 1.293 1.00 94.94 73 TYR A CA 1
ATOM 584 C C . TYR A 1 73 ? -2.018 11.285 2.069 1.00 94.94 73 TYR A C 1
ATOM 586 O O . TYR A 1 73 ? -2.661 11.793 2.992 1.00 94.94 73 TYR A O 1
ATOM 594 N N . VAL A 1 74 ? -2.173 10.021 1.696 1.00 96.31 74 VAL A N 1
ATOM 595 C CA . VAL A 1 74 ? -3.091 9.079 2.329 1.00 96.31 74 VAL A CA 1
ATOM 596 C C . VAL A 1 74 ? -2.288 7.905 2.858 1.00 96.31 74 VAL A C 1
ATOM 598 O O . VAL A 1 74 ? -1.396 7.401 2.181 1.00 96.31 74 VAL A O 1
ATOM 601 N N . GLN A 1 75 ? -2.627 7.456 4.066 1.00 96.56 75 GLN A N 1
ATOM 602 C CA . GLN A 1 75 ? -2.069 6.254 4.666 1.00 96.56 75 GLN A CA 1
ATOM 603 C C . GLN A 1 75 ? -3.194 5.413 5.274 1.00 96.56 75 GLN A C 1
ATOM 605 O O . GLN A 1 75 ? -3.996 5.928 6.053 1.00 96.56 75 GLN A O 1
ATOM 610 N N . VAL A 1 76 ? -3.252 4.128 4.920 1.00 95.44 76 VAL A N 1
ATOM 611 C CA . VAL A 1 76 ? -4.314 3.196 5.338 1.00 95.44 76 VAL A CA 1
ATOM 612 C C . VAL A 1 76 ? -3.737 1.841 5.773 1.00 95.44 76 VAL A C 1
ATOM 614 O O . VAL A 1 76 ? -2.736 1.403 5.205 1.00 95.44 76 VAL A O 1
ATOM 617 N N . PRO A 1 77 ? -4.314 1.170 6.788 1.00 95.56 77 PRO A N 1
ATOM 618 C CA . PRO A 1 77 ? -3.884 -0.168 7.206 1.00 95.56 77 PRO A CA 1
ATOM 619 C C . PRO A 1 77 ? -4.053 -1.213 6.095 1.00 95.56 77 PRO A C 1
ATOM 621 O O . PRO A 1 77 ? -5.103 -1.261 5.454 1.00 95.56 77 PRO A O 1
ATOM 624 N N . ILE A 1 78 ? -3.061 -2.088 5.901 1.00 91.06 78 ILE A N 1
ATOM 625 C CA . ILE A 1 78 ? -3.095 -3.143 4.865 1.00 91.06 78 ILE A CA 1
ATOM 626 C C . ILE A 1 78 ? -4.237 -4.134 5.111 1.00 91.06 78 ILE A C 1
ATOM 628 O O . ILE A 1 78 ? -4.929 -4.514 4.176 1.00 91.06 78 ILE A O 1
ATOM 632 N N . GLU A 1 79 ? -4.467 -4.507 6.372 1.00 90.88 79 GLU A N 1
ATOM 633 C CA . GLU A 1 79 ? -5.449 -5.519 6.803 1.00 90.88 79 GLU A CA 1
ATOM 634 C C . GLU A 1 79 ? -6.884 -5.291 6.302 1.00 90.88 79 GLU A C 1
ATOM 636 O O . GLU A 1 79 ? -7.663 -6.234 6.229 1.00 90.88 79 GLU A O 1
ATOM 641 N N . ASN A 1 80 ? -7.219 -4.052 5.945 1.00 93.56 80 ASN A N 1
ATOM 642 C CA . ASN A 1 80 ? -8.566 -3.606 5.604 1.00 93.56 80 ASN A CA 1
ATOM 643 C C . ASN A 1 80 ? -8.588 -2.788 4.303 1.00 93.56 80 ASN A C 1
ATOM 645 O O . ASN A 1 80 ? -9.510 -2.003 4.072 1.00 93.56 80 ASN A O 1
ATOM 649 N N . THR A 1 81 ? -7.550 -2.927 3.474 1.00 94.81 81 THR A N 1
ATOM 650 C CA . THR A 1 81 ? -7.408 -2.181 2.222 1.00 94.81 81 THR A CA 1
ATOM 651 C C . THR A 1 81 ? -7.333 -3.124 1.032 1.00 94.81 81 THR A C 1
ATOM 653 O O . THR A 1 81 ? -6.512 -4.037 1.001 1.00 94.81 81 THR A O 1
ATOM 656 N N . VAL A 1 82 ? -8.159 -2.851 0.027 1.00 93.38 82 VAL A N 1
ATOM 657 C CA . VAL A 1 82 ? -8.128 -3.496 -1.285 1.00 93.38 82 VAL A CA 1
ATOM 658 C C . VAL A 1 82 ? -7.577 -2.498 -2.301 1.00 93.38 82 VAL A C 1
ATOM 660 O O . VAL A 1 82 ? -7.928 -1.318 -2.263 1.00 93.38 82 VAL A O 1
ATOM 663 N N . ILE A 1 83 ? -6.697 -2.968 -3.182 1.00 93.25 83 ILE A N 1
ATOM 664 C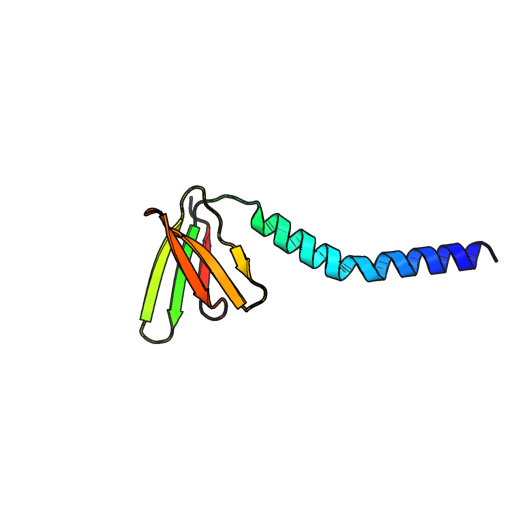 CA . ILE A 1 83 ? -6.126 -2.186 -4.281 1.00 93.25 83 ILE A CA 1
ATOM 665 C C . ILE A 1 83 ? -6.542 -2.871 -5.578 1.00 93.25 83 ILE A C 1
ATOM 667 O O . ILE A 1 83 ? -6.239 -4.046 -5.776 1.00 93.25 83 ILE A O 1
ATOM 671 N N . GLU A 1 84 ? -7.233 -2.135 -6.438 1.00 92.56 84 GLU A N 1
ATOM 672 C CA . GLU A 1 84 ? -7.649 -2.579 -7.765 1.00 92.56 84 GLU A CA 1
ATOM 673 C C . GLU A 1 84 ? -6.912 -1.733 -8.806 1.00 92.56 84 GLU A C 1
ATOM 675 O O . GLU A 1 84 ? -6.931 -0.505 -8.723 1.00 92.56 84 GLU 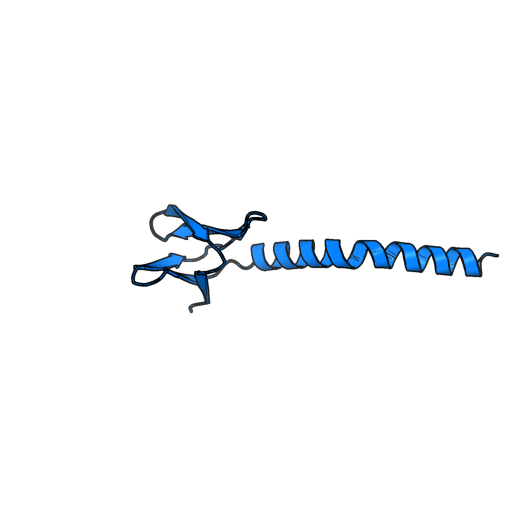A O 1
ATOM 680 N N . GLU A 1 85 ? -6.241 -2.372 -9.760 1.00 89.19 85 GLU A N 1
ATOM 681 C CA . GLU A 1 85 ? -5.720 -1.692 -10.951 1.00 89.19 85 GLU A CA 1
ATOM 682 C C . GLU A 1 85 ? -6.893 -1.378 -11.887 1.00 89.19 85 GLU A C 1
ATOM 684 O O . GLU A 1 85 ? -7.785 -2.211 -12.072 1.00 89.19 85 GLU A O 1
ATOM 689 N N . ILE A 1 86 ? -6.927 -0.157 -12.413 1.00 88.44 86 ILE A N 1
ATOM 690 C CA . ILE A 1 86 ? -7.986 0.341 -13.293 1.00 88.44 86 ILE A CA 1
ATOM 691 C C . ILE A 1 86 ? -7.372 0.841 -14.610 1.00 88.44 86 ILE A C 1
ATOM 693 O O . ILE A 1 86 ? -6.250 1.338 -14.605 1.00 88.44 86 ILE A O 1
ATOM 697 N N . ASP A 1 87 ? -8.110 0.682 -15.716 1.00 76.56 87 ASP A N 1
ATOM 698 C CA . ASP A 1 87 ? -7.737 1.144 -17.071 1.00 76.56 87 ASP A CA 1
ATOM 699 C C . ASP A 1 87 ? -7.949 2.658 -17.278 1.00 76.56 87 ASP A C 1
ATOM 701 O O 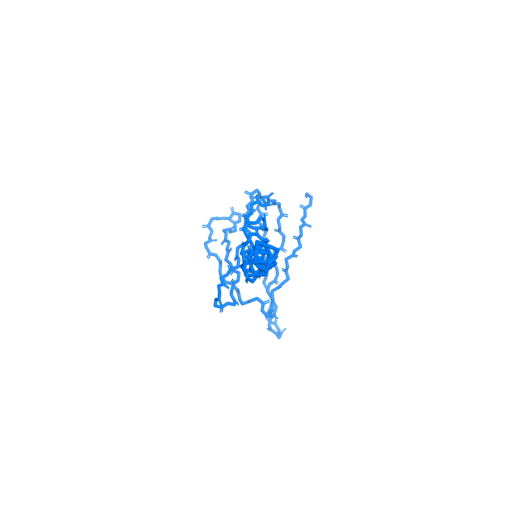. ASP A 1 87 ? -8.950 3.209 -16.745 1.00 76.56 87 ASP A O 1
#

Sequence (87 aa):
MIKLYVIIGLMLVSGCSQDLQNQISRKVVEFVDGDYLVTFANGSTAKSWKIKNGKVTSTEKGYYYFWDEKNHYVQVPIENTVIEEID

pLDDT: mean 81.96, std 13.99, range [54.44, 96.88]

Foldseek 3Di:
DVVVVVVVVVVVVVVVCPVVVVVVVLVVLQPDQAWKWKWFDDPPDIDIAIDHSWGWHDDPVQWIWIAGPVRDIDIDGNVGMDMDGDD